Protein AF-A0A3L5TT06-F1 (afdb_monomer_lite)

pLDDT: mean 86.33, std 16.09, range [39.44, 98.56]

Secondary structure (DSSP, 8-state):
--HHHHHHHHHHHHHHHHHHHHHHHHHHHTTT--GGGGT--GGG----HHHHHHHHHGGG--SHHHHHHHHHHHHHHHHHHHHHHHHHTS-TT-----------

Structure (mmCIF, N/CA/C/O backbone):
data_AF-A0A3L5TT06-F1
#
_entry.id   AF-A0A3L5TT06-F1
#
loop_
_atom_site.group_PDB
_atom_site.id
_atom_site.type_symbol
_atom_site.label_atom_id
_atom_site.label_alt_id
_atom_site.label_comp_id
_atom_site.label_asym_id
_atom_site.label_entity_id
_atom_site.label_seq_id
_atom_site.pdbx_PDB_ins_code
_atom_site.Cartn_x
_atom_site.Cartn_y
_atom_site.Cartn_z
_atom_site.occupancy
_atom_site.B_iso_or_equiv
_atom_site.auth_seq_id
_atom_site.auth_comp_id
_atom_site.auth_asym_id
_atom_site.auth_atom_id
_atom_site.pdbx_PDB_model_num
ATOM 1 N N . MET A 1 1 ? -9.580 18.974 14.148 1.00 52.47 1 MET A N 1
ATOM 2 C CA . MET A 1 1 ? -9.996 17.912 13.200 1.00 52.47 1 MET A CA 1
ATOM 3 C C . MET A 1 1 ? -9.834 16.465 13.723 1.00 52.47 1 MET A C 1
ATOM 5 O O . MET A 1 1 ? -10.149 15.549 12.982 1.00 52.47 1 MET A O 1
ATOM 9 N N . GLY A 1 2 ? -9.402 16.200 14.972 1.00 60.22 2 GLY A N 1
ATOM 10 C CA . GLY A 1 2 ? -9.108 14.822 15.435 1.00 60.22 2 GLY A CA 1
ATOM 11 C C . GLY A 1 2 ? -10.212 14.073 16.205 1.00 60.22 2 GLY A C 1
ATOM 12 O O . GLY A 1 2 ? -10.152 12.850 16.306 1.00 60.22 2 GLY A O 1
ATOM 13 N N . ASN A 1 3 ? -11.223 14.766 16.740 1.00 70.06 3 ASN A N 1
ATOM 14 C CA . ASN A 1 3 ? -12.202 14.138 17.643 1.00 70.06 3 ASN A CA 1
ATOM 15 C C . ASN A 1 3 ? -13.207 13.234 16.915 1.00 70.06 3 ASN A C 1
ATOM 17 O O . ASN A 1 3 ? -13.542 12.166 17.416 1.00 70.06 3 ASN A O 1
ATOM 21 N N . VAL A 1 4 ? -13.634 13.608 15.703 1.00 78.50 4 VAL A N 1
ATOM 22 C CA . VAL A 1 4 ? -14.536 12.770 14.891 1.00 78.50 4 VAL A CA 1
ATOM 23 C C . VAL A 1 4 ? -13.854 11.456 14.515 1.00 78.50 4 VAL A C 1
ATOM 25 O O . VAL A 1 4 ? -14.462 10.399 14.648 1.00 78.50 4 VAL A O 1
ATOM 28 N N . HIS A 1 5 ? -12.572 11.505 14.131 1.00 80.50 5 HIS A N 1
ATOM 29 C CA . HIS A 1 5 ? -11.789 10.300 13.874 1.00 80.50 5 HIS A CA 1
ATOM 30 C C . HIS A 1 5 ? -11.751 9.399 15.108 1.00 80.50 5 HIS A C 1
ATOM 32 O O . HIS A 1 5 ? -12.090 8.231 15.015 1.00 80.50 5 HIS A O 1
ATOM 38 N N . GLN A 1 6 ? -11.414 9.924 16.287 1.00 81.00 6 GLN A N 1
ATOM 39 C CA . GLN A 1 6 ? -11.338 9.092 17.491 1.00 81.00 6 GLN A CA 1
ATOM 40 C C . GLN A 1 6 ? -12.661 8.402 17.837 1.00 81.00 6 GLN A C 1
ATOM 42 O O . GLN A 1 6 ? -12.637 7.258 18.283 1.00 81.00 6 GLN A O 1
ATOM 47 N N . THR A 1 7 ? -13.800 9.061 17.635 1.00 84.62 7 THR A N 1
ATOM 48 C CA . THR A 1 7 ? -15.110 8.476 17.949 1.00 84.62 7 THR A CA 1
ATOM 49 C C . THR A 1 7 ? -15.555 7.486 16.875 1.00 84.62 7 THR A C 1
ATOM 51 O O . THR A 1 7 ? -15.859 6.335 17.181 1.00 84.62 7 THR A O 1
ATOM 54 N N . ILE A 1 8 ? -15.553 7.903 15.608 1.00 86.25 8 ILE A N 1
ATOM 55 C CA . ILE A 1 8 ? -16.065 7.094 14.496 1.00 86.25 8 ILE A CA 1
ATOM 56 C C . ILE A 1 8 ? -15.112 5.945 14.168 1.00 86.25 8 ILE A C 1
ATOM 58 O O . ILE A 1 8 ? -15.553 4.810 14.006 1.00 86.25 8 ILE A O 1
ATOM 62 N N . PHE A 1 9 ? -13.802 6.199 14.133 1.00 83.69 9 PHE A N 1
ATOM 63 C CA . PHE A 1 9 ? -12.811 5.184 13.778 1.00 83.69 9 PHE A CA 1
ATOM 64 C C . PHE A 1 9 ? -12.748 4.059 14.812 1.00 83.69 9 PHE A C 1
ATOM 66 O O . PHE A 1 9 ? -12.573 2.913 14.429 1.00 83.69 9 PHE A O 1
ATOM 73 N N . LYS A 1 10 ? -12.985 4.332 16.105 1.00 85.81 10 LYS A N 1
ATOM 74 C CA . LYS A 1 10 ? -13.109 3.269 17.122 1.00 85.81 10 LYS A CA 1
ATOM 75 C C . LYS A 1 10 ? -14.280 2.330 16.833 1.00 85.81 10 LYS A C 1
ATOM 77 O O . LYS A 1 10 ? -14.132 1.115 16.940 1.00 85.81 10 LYS A O 1
ATOM 82 N N . VAL A 1 11 ? -15.437 2.885 16.467 1.00 91.19 11 VAL A N 1
ATOM 83 C CA . VAL A 1 11 ? -16.632 2.091 16.138 1.00 91.19 11 VAL A CA 1
ATOM 84 C C . VAL A 1 11 ? -16.408 1.291 14.856 1.00 91.19 11 VAL A C 1
ATOM 86 O O . VAL A 1 11 ? -16.707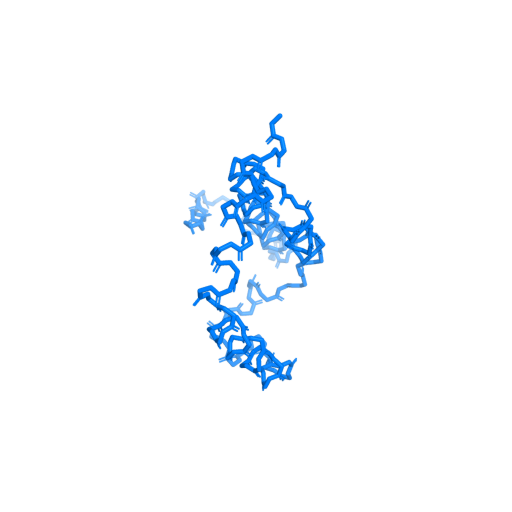 0.100 14.826 1.00 91.19 11 VAL A O 1
ATOM 89 N N . LEU A 1 12 ? -15.837 1.917 13.822 1.00 89.38 12 LEU A N 1
ATOM 90 C CA . LEU A 1 12 ? -15.500 1.245 12.566 1.00 89.38 12 LEU A CA 1
ATOM 91 C C . LEU A 1 12 ? -14.463 0.140 12.780 1.00 89.38 12 LEU A C 1
ATOM 93 O O . LEU A 1 12 ? -14.678 -0.977 12.330 1.00 89.38 12 LEU A O 1
ATOM 97 N N . HIS A 1 13 ? -13.394 0.410 13.528 1.00 87.94 13 HIS A N 1
ATOM 98 C CA . HIS A 1 13 ? -12.365 -0.581 13.822 1.00 87.94 13 HIS A CA 1
ATOM 99 C C . HIS A 1 13 ? -12.951 -1.786 14.561 1.00 87.94 13 HIS A C 1
ATOM 101 O O . HIS A 1 13 ? -12.701 -2.919 14.177 1.00 87.94 13 HIS A O 1
ATOM 107 N N . LYS A 1 14 ? -13.829 -1.568 15.551 1.00 92.62 14 LYS A N 1
ATOM 108 C CA . LYS A 1 14 ? -14.536 -2.675 16.212 1.00 92.62 14 LYS A CA 1
ATOM 109 C C . LYS A 1 14 ? -15.431 -3.454 15.242 1.00 92.62 14 LYS A C 1
ATOM 111 O O . LYS A 1 14 ? -15.503 -4.674 15.341 1.00 92.62 14 LYS A O 1
ATOM 116 N N . LYS A 1 15 ? -16.117 -2.763 14.327 1.00 96.12 15 LYS A N 1
ATOM 117 C CA . LYS A 1 15 ? -16.993 -3.386 13.324 1.00 96.12 15 LYS A CA 1
ATOM 118 C C . LYS A 1 15 ? -16.215 -4.263 12.337 1.00 96.12 15 LYS A C 1
ATOM 120 O O . LYS A 1 15 ? -16.727 -5.310 11.963 1.00 96.12 15 LYS A O 1
ATOM 125 N N . PHE A 1 16 ? -15.017 -3.844 11.933 1.00 95.31 16 PHE A N 1
ATOM 126 C CA . PHE A 1 16 ? -14.216 -4.510 10.899 1.00 95.31 16 PHE A CA 1
ATOM 127 C C . PHE A 1 16 ? -13.025 -5.312 11.442 1.00 95.31 16 PHE A C 1
ATOM 129 O O . PHE A 1 16 ? -12.290 -5.899 10.659 1.00 95.31 16 PHE A O 1
ATOM 136 N N . ALA A 1 17 ? -12.853 -5.410 12.764 1.00 94.94 17 ALA A N 1
ATOM 137 C CA . ALA A 1 17 ? -11.713 -6.089 13.385 1.00 94.94 17 ALA A CA 1
ATOM 138 C C . ALA A 1 17 ? -11.507 -7.529 12.880 1.00 94.94 17 ALA A C 1
ATOM 140 O O . ALA A 1 17 ? -10.380 -7.939 12.620 1.00 94.94 17 ALA A O 1
ATOM 141 N N . THR A 1 18 ? -12.592 -8.292 12.711 1.00 96.88 18 THR A N 1
ATOM 142 C CA . THR A 1 18 ? -12.527 -9.668 12.191 1.00 96.88 18 THR A CA 1
ATOM 143 C C . THR A 1 18 ? -12.065 -9.715 10.734 1.00 96.88 18 THR A C 1
ATOM 145 O O . THR A 1 18 ? -11.310 -10.612 10.356 1.00 96.88 18 THR A O 1
ATOM 148 N N . ASP A 1 19 ? -12.485 -8.750 9.916 1.00 97.38 19 ASP A N 1
ATOM 149 C CA . ASP A 1 19 ? -12.076 -8.663 8.514 1.00 97.38 19 ASP A CA 1
ATOM 150 C C . ASP A 1 19 ? -10.610 -8.222 8.398 1.00 97.38 19 ASP A C 1
ATOM 152 O O . ASP A 1 19 ? -9.855 -8.834 7.640 1.00 97.38 19 ASP A O 1
ATOM 156 N N . ASP A 1 20 ? -10.182 -7.249 9.210 1.00 95.88 20 ASP A N 1
ATOM 157 C CA . ASP A 1 20 ? -8.786 -6.800 9.308 1.00 95.88 20 ASP A CA 1
ATOM 158 C C . ASP A 1 20 ? -7.863 -7.954 9.733 1.00 95.88 20 ASP A C 1
ATOM 160 O O . ASP A 1 20 ? -6.805 -8.170 9.139 1.00 95.88 20 ASP A O 1
ATOM 164 N N . GLU A 1 21 ? -8.271 -8.750 10.727 1.00 97.00 21 GLU A N 1
ATOM 165 C CA . GLU A 1 21 ? -7.515 -9.923 11.172 1.00 97.00 21 GLU A CA 1
ATOM 166 C C . GLU A 1 21 ? -7.426 -10.988 10.071 1.00 97.00 21 GLU A C 1
ATOM 168 O O . GLU A 1 21 ? -6.352 -11.545 9.813 1.00 97.00 21 GLU A O 1
ATOM 173 N N . LYS A 1 22 ? -8.542 -11.263 9.386 1.00 97.88 22 LYS A N 1
ATOM 174 C CA . LYS A 1 22 ? -8.583 -12.216 8.273 1.00 97.88 22 LYS A CA 1
ATOM 175 C C . LYS A 1 22 ? -7.672 -11.768 7.131 1.00 97.88 22 LYS A C 1
ATOM 177 O O . LYS A 1 22 ? -6.945 -12.602 6.583 1.00 97.88 22 LYS A O 1
ATOM 182 N N . LEU A 1 23 ? -7.684 -10.478 6.799 1.00 96.62 23 LEU A N 1
ATOM 183 C CA . LEU A 1 23 ? -6.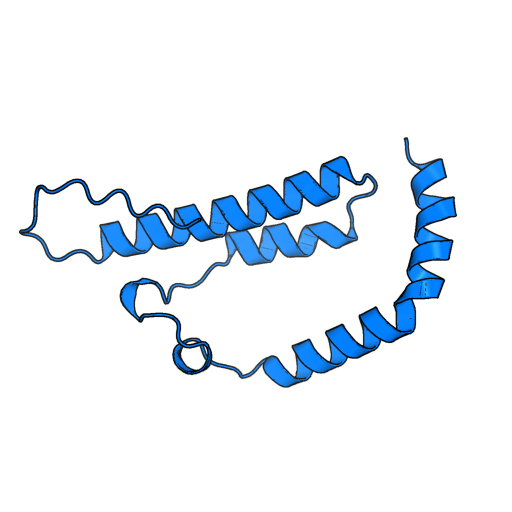812 -9.886 5.791 1.00 96.62 23 LEU A CA 1
ATOM 184 C C . LEU A 1 23 ? -5.344 -9.997 6.212 1.00 96.62 23 LEU A C 1
ATOM 186 O O . LEU A 1 23 ? -4.537 -10.525 5.452 1.00 96.62 23 LEU A O 1
ATOM 190 N N . LEU A 1 24 ? -5.004 -9.615 7.446 1.00 95.88 24 LEU A N 1
ATOM 191 C CA . LEU A 1 24 ? -3.643 -9.723 7.974 1.00 95.88 24 LEU A CA 1
ATOM 192 C C . LEU A 1 24 ? -3.133 -11.169 7.942 1.00 95.88 24 LEU A C 1
ATOM 194 O O . LEU A 1 24 ? -1.996 -11.422 7.539 1.00 95.88 24 LEU A O 1
ATOM 198 N N . LYS A 1 25 ? -3.969 -12.1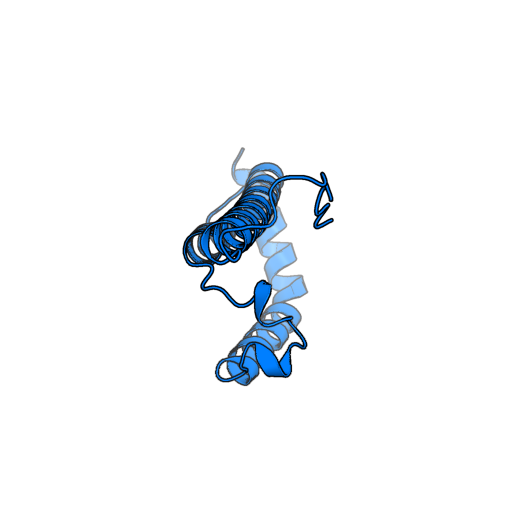36 8.335 1.00 97.62 25 LYS A N 1
ATOM 199 C CA . LYS A 1 25 ? -3.635 -13.564 8.268 1.00 97.62 25 LYS A CA 1
ATOM 200 C C . LYS A 1 25 ? -3.348 -13.996 6.833 1.00 97.62 25 LYS A C 1
ATOM 202 O O . LYS A 1 25 ? -2.402 -14.747 6.612 1.00 97.62 25 LYS A O 1
ATOM 207 N N . LYS A 1 26 ? -4.136 -13.524 5.866 1.00 96.69 26 LYS A N 1
ATOM 208 C CA . LYS A 1 26 ? -3.912 -13.805 4.444 1.00 96.69 26 LYS A CA 1
ATOM 209 C C . LYS A 1 26 ? -2.624 -13.165 3.933 1.00 96.69 26 LYS A C 1
ATOM 211 O O . LYS A 1 26 ? -1.842 -13.871 3.313 1.00 96.69 26 LYS A O 1
ATOM 216 N N . CYS A 1 27 ? -2.339 -11.910 4.270 1.00 94.62 27 CYS A N 1
ATOM 217 C CA . CYS A 1 27 ? -1.081 -11.258 3.897 1.00 94.62 27 CYS A CA 1
ATOM 218 C C . CYS A 1 27 ? 0.140 -12.017 4.436 1.00 94.62 27 CYS A C 1
ATOM 220 O O . CYS A 1 27 ? 1.084 -12.259 3.694 1.00 94.62 27 CYS A O 1
ATOM 222 N N . LYS A 1 28 ? 0.096 -12.483 5.693 1.00 95.44 28 LYS A N 1
ATOM 223 C CA . LYS A 1 28 ? 1.167 -13.315 6.274 1.00 95.44 28 LYS A CA 1
ATOM 224 C C . LYS A 1 28 ? 1.355 -14.644 5.537 1.00 95.44 28 LYS A C 1
ATOM 226 O O . LYS A 1 28 ? 2.479 -15.093 5.371 1.00 95.44 28 LYS A O 1
ATOM 231 N N . GLN A 1 29 ? 0.267 -15.264 5.075 1.00 95.44 29 GLN A N 1
ATOM 232 C CA . GLN A 1 29 ? 0.327 -16.489 4.263 1.00 95.44 29 GLN A CA 1
ATOM 233 C C . GLN A 1 29 ? 0.939 -16.256 2.872 1.00 95.44 29 GLN A C 1
ATOM 235 O O . GLN A 1 29 ? 1.363 -17.218 2.241 1.00 95.44 29 GLN A O 1
ATOM 240 N N . LEU A 1 30 ? 0.963 -15.009 2.395 1.00 93.94 30 LEU A N 1
ATOM 241 C CA . LEU A 1 30 ? 1.457 -14.628 1.072 1.00 93.94 30 LEU A CA 1
ATOM 242 C C . LEU A 1 30 ? 2.859 -13.997 1.111 1.00 93.94 30 LEU A C 1
ATOM 244 O O . LEU A 1 30 ? 3.328 -13.527 0.082 1.00 93.94 30 LEU A O 1
ATOM 248 N N . GLN A 1 31 ? 3.538 -13.983 2.264 1.00 90.69 31 GLN A N 1
ATOM 249 C CA . GLN A 1 31 ? 4.847 -13.329 2.420 1.00 90.69 31 GLN A CA 1
ATOM 250 C C . GLN A 1 31 ? 5.929 -13.882 1.471 1.00 90.69 31 GLN A C 1
ATOM 252 O O . GLN A 1 31 ? 6.837 -13.154 1.089 1.00 90.69 31 GLN A O 1
ATOM 257 N N . ASP A 1 32 ? 5.814 -15.160 1.094 1.00 91.00 32 ASP A N 1
ATOM 258 C CA . ASP A 1 32 ? 6.791 -15.880 0.270 1.00 91.00 32 ASP A CA 1
ATOM 259 C C . ASP A 1 32 ? 6.382 -15.935 -1.215 1.00 91.00 32 ASP A C 1
ATOM 261 O O . ASP A 1 32 ? 7.027 -16.610 -2.020 1.00 91.00 32 ASP A O 1
ATOM 265 N N . VAL A 1 33 ? 5.290 -15.254 -1.588 1.00 92.69 33 VAL A N 1
ATOM 266 C CA . VAL A 1 33 ? 4.826 -15.188 -2.977 1.00 92.69 33 VAL A CA 1
ATOM 267 C C . VAL A 1 33 ? 5.791 -14.344 -3.793 1.00 92.69 33 VAL A C 1
ATOM 269 O O . VAL A 1 33 ? 6.075 -13.193 -3.461 1.00 92.69 33 VAL A O 1
ATOM 272 N N . LYS A 1 34 ? 6.273 -14.919 -4.891 1.00 88.69 34 LYS A N 1
ATOM 273 C CA . LYS A 1 34 ? 7.166 -14.237 -5.823 1.00 88.69 34 LYS A CA 1
ATOM 274 C C . LYS A 1 34 ? 6.393 -13.486 -6.902 1.00 88.69 34 LYS A C 1
ATOM 276 O O . LYS A 1 34 ? 5.245 -13.808 -7.207 1.00 88.69 34 LYS A O 1
ATOM 281 N N . VAL A 1 35 ? 7.058 -12.513 -7.517 1.00 87.94 35 VAL A N 1
ATOM 282 C CA . VAL A 1 35 ? 6.480 -11.633 -8.543 1.00 87.94 35 VAL A CA 1
ATOM 283 C C . VAL A 1 35 ? 5.965 -12.427 -9.751 1.00 87.94 35 VAL A C 1
ATOM 285 O O . VAL A 1 35 ? 4.897 -12.124 -10.281 1.00 87.94 35 VAL A O 1
ATOM 288 N N . GLU A 1 36 ? 6.640 -13.516 -10.122 1.00 87.56 36 GLU A N 1
ATOM 289 C CA . GLU A 1 36 ? 6.247 -14.353 -11.263 1.00 87.56 36 GLU A CA 1
ATOM 290 C C . GLU A 1 36 ? 4.927 -15.094 -11.001 1.00 87.56 36 GLU A C 1
ATOM 292 O O . GLU A 1 36 ? 4.145 -15.339 -11.917 1.00 87.56 36 GLU A O 1
ATOM 297 N N . GLN A 1 37 ? 4.641 -15.417 -9.735 1.00 91.00 37 GLN A N 1
ATOM 298 C CA . GLN A 1 37 ? 3.392 -16.071 -9.329 1.00 91.00 37 GLN A CA 1
ATOM 299 C C . GLN A 1 37 ? 2.198 -15.107 -9.345 1.00 91.00 37 GLN A C 1
ATOM 301 O O . GLN A 1 37 ? 1.053 -15.557 -9.335 1.00 91.00 37 GLN A O 1
ATOM 306 N N . LEU A 1 38 ? 2.456 -13.795 -9.379 1.00 90.12 38 LEU A N 1
ATOM 307 C CA . LEU A 1 38 ? 1.440 -12.750 -9.513 1.00 90.12 38 LEU A CA 1
ATOM 308 C C . LEU A 1 38 ? 1.090 -12.456 -10.981 1.00 90.12 38 LEU A C 1
ATOM 310 O O . LEU A 1 38 ? 0.172 -11.681 -11.237 1.00 90.12 38 LEU A O 1
ATOM 314 N N . GLY A 1 39 ? 1.803 -13.063 -11.939 1.00 90.94 39 GLY A N 1
ATOM 315 C CA . GLY A 1 39 ? 1.610 -12.809 -13.368 1.00 90.94 39 GLY A CA 1
ATOM 316 C C . GLY A 1 39 ? 2.113 -11.437 -13.820 1.00 90.94 39 GLY A C 1
ATOM 317 O O . GLY A 1 39 ? 1.686 -10.950 -14.864 1.00 90.94 39 GLY A O 1
ATOM 318 N N . VAL A 1 40 ? 2.995 -10.804 -13.039 1.00 89.75 40 VAL A N 1
ATOM 319 C CA . VAL A 1 40 ? 3.622 -9.533 -13.412 1.00 89.75 40 VAL A CA 1
ATOM 320 C C . VAL A 1 40 ? 4.680 -9.804 -14.490 1.00 89.75 40 VAL A C 1
ATOM 322 O O . VAL A 1 40 ? 5.557 -10.645 -14.273 1.00 89.75 40 VAL A O 1
ATOM 325 N N . PRO A 1 41 ? 4.619 -9.113 -15.641 1.00 89.56 41 PRO A N 1
ATOM 326 C CA . PRO A 1 41 ? 5.640 -9.220 -16.673 1.00 89.56 41 PRO A CA 1
ATOM 327 C C . PRO A 1 41 ? 7.045 -8.877 -16.140 1.00 89.56 41 PRO A C 1
ATOM 329 O O . PRO A 1 41 ? 7.174 -7.932 -15.353 1.00 89.56 41 PRO A O 1
ATOM 332 N N . PRO A 1 42 ? 8.107 -9.597 -16.550 1.00 87.88 42 PRO A N 1
ATOM 333 C CA . PRO A 1 42 ? 9.472 -9.348 -16.079 1.00 87.88 42 PRO A CA 1
ATOM 334 C C . PRO A 1 42 ? 9.946 -7.902 -16.279 1.00 87.88 42 PRO A C 1
ATOM 336 O O . PRO A 1 42 ? 10.668 -7.372 -15.440 1.00 87.88 42 PRO A O 1
ATOM 339 N N . GLU A 1 43 ? 9.495 -7.238 -17.344 1.00 88.69 43 GLU A N 1
ATOM 340 C CA . GLU A 1 43 ? 9.781 -5.832 -17.649 1.00 88.69 43 GLU A CA 1
ATOM 341 C C . GLU A 1 43 ? 9.217 -4.836 -16.622 1.00 88.69 43 GLU A C 1
ATOM 343 O O . GLU A 1 43 ? 9.659 -3.691 -16.578 1.00 88.69 43 GLU A O 1
ATOM 348 N N . PHE A 1 44 ? 8.274 -5.262 -15.778 1.00 90.38 44 PHE A N 1
ATOM 349 C CA . PHE A 1 44 ? 7.711 -4.464 -14.683 1.00 90.38 44 PHE A CA 1
ATOM 350 C C . PHE A 1 44 ? 8.107 -5.005 -13.302 1.00 90.38 44 PHE A C 1
ATOM 352 O O . PHE A 1 44 ? 7.692 -4.467 -12.274 1.00 90.38 44 PHE A O 1
ATOM 359 N N . SER A 1 45 ? 8.900 -6.078 -13.259 1.00 91.81 45 SER A N 1
ATOM 360 C CA . SER A 1 45 ? 9.319 -6.736 -12.025 1.00 91.81 45 SER A CA 1
ATOM 361 C C . SER A 1 45 ? 10.507 -6.008 -11.394 1.00 91.81 45 SER A C 1
ATOM 363 O O . SER A 1 45 ? 11.653 -6.451 -11.486 1.00 91.81 45 SER A O 1
ATOM 365 N N . CYS A 1 46 ? 10.229 -4.900 -10.707 1.00 92.19 46 CYS A N 1
ATOM 366 C CA . CYS A 1 46 ? 11.221 -4.119 -9.973 1.00 92.19 46 CYS A CA 1
ATOM 367 C C . CYS A 1 46 ? 10.856 -3.957 -8.483 1.00 92.19 46 CYS A C 1
ATOM 369 O O . CYS A 1 46 ? 9.673 -3.958 -8.131 1.00 92.19 46 CYS A O 1
ATOM 371 N N . PRO A 1 47 ? 11.838 -3.777 -7.580 1.00 93.38 47 PRO A N 1
ATOM 372 C CA . PRO A 1 47 ? 11.565 -3.416 -6.189 1.00 93.38 47 PRO A CA 1
ATOM 373 C C . PRO A 1 47 ? 10.836 -2.067 -6.078 1.00 93.38 47 PRO A C 1
ATOM 375 O O . PRO A 1 47 ? 11.189 -1.113 -6.764 1.00 93.38 47 PRO A O 1
ATOM 378 N N . LEU A 1 48 ? 9.871 -1.959 -5.156 1.00 95.94 48 LEU A N 1
ATOM 379 C CA . LEU A 1 48 ? 9.043 -0.755 -4.954 1.00 95.94 48 LEU A CA 1
ATOM 380 C C . LEU A 1 48 ? 9.196 -0.160 -3.533 1.00 95.94 48 LEU A C 1
ATOM 382 O O . LEU A 1 48 ? 8.202 0.009 -2.822 1.00 95.94 48 LEU A O 1
ATOM 386 N N . PRO A 1 49 ? 10.420 0.147 -3.059 1.00 96.38 49 PRO A N 1
ATOM 387 C CA . PRO A 1 49 ? 10.659 0.506 -1.658 1.00 96.38 49 PRO A CA 1
ATOM 388 C C . PRO A 1 49 ? 9.921 1.779 -1.215 1.00 96.38 49 PRO A C 1
ATOM 390 O O . PRO A 1 49 ? 9.384 1.814 -0.111 1.00 96.38 49 PRO A O 1
ATOM 393 N N . LEU A 1 50 ? 9.836 2.804 -2.072 1.00 96.81 50 LEU A N 1
ATOM 394 C CA . LEU A 1 50 ? 9.137 4.055 -1.744 1.00 96.81 50 LEU A CA 1
ATOM 395 C C . LEU A 1 50 ? 7.628 3.850 -1.585 1.00 96.81 50 LEU A C 1
ATOM 397 O O . LEU A 1 50 ? 7.028 4.389 -0.660 1.00 96.81 50 LEU A O 1
ATOM 401 N N . ALA A 1 51 ? 7.027 3.018 -2.438 1.00 97.88 51 ALA A N 1
ATOM 402 C CA . ALA A 1 51 ? 5.618 2.659 -2.324 1.00 97.88 51 ALA A CA 1
ATOM 403 C C . ALA A 1 51 ? 5.333 1.897 -1.018 1.00 97.88 51 ALA A C 1
ATOM 405 O O . ALA A 1 51 ? 4.335 2.162 -0.351 1.00 97.88 51 ALA A O 1
ATOM 406 N N . VAL A 1 52 ? 6.233 0.991 -0.614 1.00 96.94 52 VAL A N 1
ATOM 407 C CA . VAL A 1 52 ? 6.119 0.253 0.655 1.00 96.94 52 VAL A CA 1
ATOM 408 C C . VAL A 1 52 ? 6.204 1.195 1.859 1.00 96.94 52 VAL A C 1
ATOM 410 O O . VAL A 1 52 ? 5.384 1.089 2.772 1.00 96.94 52 VAL A O 1
ATOM 413 N N . VAL A 1 53 ? 7.165 2.124 1.862 1.00 97.38 53 VAL A N 1
ATOM 414 C CA . VAL A 1 53 ? 7.321 3.117 2.939 1.00 97.38 53 VAL A CA 1
ATOM 415 C C . VAL A 1 53 ? 6.098 4.026 3.026 1.00 97.38 53 VAL A C 1
ATOM 417 O O . VAL A 1 53 ? 5.577 4.238 4.119 1.00 97.38 53 VAL A O 1
ATOM 420 N N . GLU A 1 54 ? 5.606 4.521 1.890 1.00 97.94 54 GLU A N 1
ATOM 421 C CA . GLU A 1 54 ? 4.431 5.391 1.856 1.00 97.94 54 GLU A CA 1
ATOM 422 C C . GLU A 1 54 ? 3.188 4.666 2.388 1.00 97.94 54 GLU A C 1
ATOM 424 O O . GLU A 1 54 ? 2.532 5.158 3.304 1.00 97.94 54 GLU A O 1
ATOM 429 N N . MET A 1 55 ? 2.919 3.444 1.919 1.00 97.50 55 MET A N 1
ATOM 430 C CA . MET A 1 55 ? 1.791 2.630 2.384 1.00 97.50 55 MET A CA 1
ATOM 431 C C . MET A 1 55 ? 1.854 2.335 3.893 1.00 97.50 55 MET A C 1
ATOM 433 O O . MET A 1 55 ? 0.818 2.300 4.562 1.00 97.50 55 MET A O 1
ATOM 437 N N . ALA A 1 56 ? 3.052 2.159 4.463 1.00 96.88 56 ALA A N 1
ATOM 438 C CA . ALA A 1 56 ? 3.217 1.935 5.901 1.00 96.88 56 ALA A CA 1
ATOM 439 C C . ALA A 1 56 ? 2.738 3.130 6.752 1.00 96.88 56 ALA A C 1
ATOM 441 O O . ALA A 1 56 ? 2.311 2.939 7.895 1.00 96.88 56 ALA A O 1
ATOM 442 N N . ASN A 1 57 ? 2.726 4.347 6.196 1.00 96.38 57 ASN A N 1
ATOM 443 C CA . ASN A 1 57 ? 2.248 5.545 6.890 1.00 96.38 57 ASN A CA 1
ATOM 444 C C . ASN A 1 57 ? 0.716 5.582 7.042 1.00 96.38 57 ASN A C 1
ATOM 446 O O . ASN A 1 57 ? 0.205 6.264 7.937 1.00 96.38 57 ASN A O 1
ATOM 450 N N . LEU A 1 58 ? -0.034 4.824 6.230 1.00 95.88 58 LEU A N 1
ATOM 451 C CA . LEU A 1 58 ? -1.499 4.889 6.138 1.00 95.88 58 LEU A CA 1
ATOM 452 C C . LEU A 1 58 ? -2.214 4.729 7.493 1.00 95.88 58 LEU A C 1
ATOM 454 O O . LEU A 1 58 ? -3.222 5.397 7.768 1.00 95.88 58 LEU A O 1
ATOM 458 N N . GLY A 1 59 ? -1.693 3.851 8.356 1.00 91.00 59 GLY A N 1
ATOM 459 C CA . GLY A 1 59 ? -2.244 3.574 9.685 1.00 91.00 59 GLY A CA 1
ATOM 460 C C . GLY A 1 59 ? -2.152 4.759 10.654 1.00 91.00 59 GLY A C 1
ATOM 461 O O . GLY A 1 59 ? -3.030 4.918 11.502 1.00 91.00 59 GLY A O 1
ATOM 462 N N . GLY A 1 60 ? -1.143 5.622 10.502 1.00 91.62 60 GLY A N 1
ATOM 463 C CA . GLY A 1 60 ? -0.915 6.786 11.368 1.00 91.62 60 GLY A CA 1
ATOM 464 C C . GLY A 1 60 ? -1.774 8.012 11.033 1.00 91.62 60 GLY A C 1
ATOM 465 O O . GLY A 1 60 ? -1.934 8.903 11.871 1.00 91.62 60 GLY A O 1
ATOM 466 N N . LEU A 1 61 ? -2.349 8.057 9.828 1.00 92.94 61 LEU A N 1
ATOM 467 C CA . LEU A 1 61 ? -3.135 9.188 9.325 1.00 92.94 61 LEU A CA 1
ATOM 468 C C . LEU A 1 61 ? -4.540 9.221 9.937 1.00 92.94 61 LEU A C 1
ATOM 470 O O . LEU A 1 61 ? -5.146 8.174 10.184 1.00 92.94 61 LEU A O 1
ATOM 474 N N . LYS A 1 62 ? -5.073 10.426 10.173 1.00 90.25 62 LYS A N 1
ATOM 475 C CA . LYS A 1 62 ? -6.278 10.635 11.001 1.00 90.25 62 LYS A CA 1
ATOM 476 C C . LYS A 1 62 ? -7.472 11.159 10.219 1.00 90.25 62 LYS A C 1
ATOM 478 O O . LYS A 1 62 ? -8.593 11.106 10.715 1.00 90.25 62 LYS A O 1
ATOM 483 N N . THR A 1 63 ? -7.276 11.680 9.018 1.00 89.81 63 THR A N 1
ATOM 484 C CA . THR A 1 63 ? -8.378 12.145 8.176 1.00 89.81 63 THR A CA 1
ATOM 485 C C . THR A 1 63 ? -8.544 11.246 6.952 1.00 89.81 63 THR A C 1
ATOM 487 O O . THR A 1 63 ? -7.560 10.699 6.448 1.00 89.81 63 THR A O 1
ATOM 490 N N . PRO A 1 64 ? -9.776 11.085 6.434 1.00 90.69 64 PRO A N 1
ATOM 491 C CA . PRO A 1 64 ? -9.997 10.365 5.182 1.00 90.69 64 PRO A CA 1
ATOM 492 C C . PRO A 1 64 ? -9.202 10.962 4.019 1.00 90.69 64 PRO A C 1
ATOM 494 O O . PRO A 1 64 ? -8.671 10.221 3.203 1.00 90.69 64 PRO A O 1
ATOM 497 N N . HIS A 1 65 ? -9.077 12.293 3.979 1.00 94.56 65 HIS A N 1
ATOM 498 C CA . HIS A 1 65 ? -8.300 12.981 2.954 1.00 94.56 65 HIS A CA 1
ATOM 499 C C . HIS A 1 65 ? -6.816 12.605 3.014 1.00 94.56 65 HIS A C 1
ATOM 501 O O . HIS A 1 65 ? -6.273 12.190 2.001 1.00 94.56 65 HIS A O 1
ATOM 507 N N . GLU A 1 66 ? -6.179 12.663 4.190 1.00 95.25 66 GLU A N 1
ATOM 508 C CA . GLU A 1 66 ? -4.783 12.225 4.348 1.00 95.25 66 GLU A CA 1
ATOM 509 C C . GLU A 1 66 ? -4.601 10.766 3.910 1.00 95.25 66 GLU A C 1
ATOM 511 O O . GLU A 1 66 ? -3.674 10.463 3.164 1.00 95.25 66 GLU A O 1
ATOM 516 N N . LYS A 1 67 ? -5.505 9.866 4.325 1.00 95.31 67 LYS A N 1
ATOM 517 C CA . LYS A 1 67 ? -5.451 8.448 3.934 1.00 95.31 67 LYS A CA 1
ATOM 518 C C . LYS A 1 67 ? -5.547 8.268 2.417 1.00 95.31 67 LYS A C 1
ATOM 520 O O . LYS A 1 67 ? -4.774 7.504 1.853 1.00 95.31 67 LYS A O 1
ATOM 525 N N . LEU A 1 68 ? -6.456 8.985 1.755 1.00 97.75 68 LEU A N 1
ATOM 526 C CA . LEU A 1 68 ? -6.590 8.947 0.296 1.00 97.75 68 LEU A CA 1
ATOM 527 C C . LEU A 1 68 ? -5.363 9.530 -0.412 1.00 97.75 68 LEU A C 1
ATOM 529 O O . LEU A 1 68 ? -4.903 8.952 -1.392 1.00 97.75 68 LEU A O 1
ATOM 533 N N . SER A 1 69 ? -4.806 10.628 0.096 1.00 98.19 69 SER A N 1
ATOM 534 C CA . SER A 1 69 ? -3.585 11.228 -0.448 1.00 98.19 69 SER A CA 1
ATOM 535 C C . SER A 1 69 ? -2.383 10.286 -0.331 1.00 98.19 69 SER A C 1
ATOM 537 O O . SER A 1 69 ? -1.622 10.170 -1.283 1.00 98.19 69 SER A O 1
ATOM 539 N N . CYS A 1 70 ? -2.254 9.557 0.780 1.00 98.31 70 CYS A N 1
ATOM 540 C CA . CYS A 1 70 ? -1.221 8.534 0.976 1.00 98.31 70 CYS A CA 1
ATOM 541 C C . CYS A 1 70 ? -1.376 7.348 0.010 1.00 98.31 70 CYS A C 1
ATOM 543 O O . CYS A 1 70 ? -0.404 6.899 -0.599 1.00 98.31 70 CYS A O 1
ATOM 545 N N . LEU A 1 71 ? -2.609 6.875 -0.209 1.00 98.38 71 LEU A N 1
ATOM 546 C CA . LEU A 1 71 ? -2.882 5.838 -1.210 1.00 98.38 71 LEU A CA 1
ATOM 547 C C . LEU A 1 71 ? -2.537 6.316 -2.624 1.00 98.38 71 LEU A C 1
ATOM 549 O O . LEU A 1 71 ? -1.889 5.586 -3.370 1.00 98.38 71 LEU A O 1
ATOM 553 N N . LYS A 1 72 ? -2.911 7.554 -2.975 1.00 98.31 72 LYS A N 1
ATOM 554 C CA . LYS A 1 72 ? -2.541 8.160 -4.258 1.00 98.31 72 LYS A CA 1
ATOM 555 C C . LYS A 1 72 ? -1.020 8.234 -4.411 1.00 98.31 72 LYS A C 1
ATOM 557 O O . LYS A 1 72 ? -0.501 7.762 -5.413 1.00 98.31 72 LYS A O 1
ATOM 562 N N . ALA A 1 73 ? -0.317 8.773 -3.417 1.00 98.31 73 ALA A N 1
ATOM 563 C CA . ALA A 1 73 ? 1.138 8.885 -3.440 1.00 98.31 73 ALA A CA 1
ATOM 564 C C . ALA A 1 73 ? 1.813 7.510 -3.553 1.00 98.31 73 ALA A C 1
ATOM 566 O O . ALA A 1 73 ? 2.785 7.358 -4.285 1.00 98.31 73 ALA A O 1
ATOM 567 N N . THR A 1 74 ? 1.266 6.485 -2.891 1.00 98.56 74 THR A N 1
ATOM 568 C CA . THR A 1 74 ? 1.740 5.105 -3.048 1.00 98.56 74 THR A CA 1
ATOM 569 C C . THR A 1 74 ? 1.655 4.657 -4.508 1.00 98.56 74 THR A C 1
ATOM 571 O O . THR A 1 74 ? 2.640 4.154 -5.040 1.00 98.56 74 THR A O 1
ATOM 574 N N . VAL A 1 75 ? 0.509 4.860 -5.166 1.00 98.25 75 VAL A N 1
ATOM 575 C CA . VAL A 1 75 ? 0.325 4.514 -6.587 1.00 98.25 75 VAL A CA 1
ATOM 576 C C . VAL A 1 75 ? 1.254 5.337 -7.482 1.00 98.25 75 VAL A C 1
ATOM 578 O O . VAL A 1 75 ? 1.899 4.766 -8.356 1.00 98.25 75 VAL A O 1
ATOM 581 N N . ASP A 1 76 ? 1.402 6.639 -7.224 1.00 98.06 76 ASP A N 1
ATOM 582 C CA . ASP A 1 76 ? 2.331 7.501 -7.965 1.00 98.06 76 ASP A CA 1
ATOM 583 C C . ASP A 1 76 ? 3.778 6.963 -7.874 1.00 98.06 76 ASP A C 1
ATOM 585 O O . ASP A 1 76 ? 4.481 6.897 -8.885 1.00 98.06 76 ASP A O 1
ATOM 589 N N . HIS A 1 77 ? 4.215 6.512 -6.688 1.00 98.12 77 HIS A N 1
ATOM 590 C CA . HIS A 1 77 ? 5.528 5.885 -6.503 1.00 98.12 77 HIS A CA 1
ATOM 591 C C . HIS A 1 77 ? 5.665 4.565 -7.267 1.00 98.12 77 HIS A C 1
ATOM 593 O O . HIS A 1 77 ? 6.731 4.309 -7.829 1.00 98.12 77 HIS A O 1
ATOM 599 N N . ILE A 1 78 ? 4.619 3.730 -7.303 1.00 96.88 78 ILE A N 1
ATOM 600 C CA . ILE A 1 78 ? 4.618 2.483 -8.084 1.00 96.88 78 ILE A CA 1
ATOM 601 C C . ILE A 1 78 ? 4.813 2.810 -9.565 1.00 96.88 78 ILE A C 1
ATOM 603 O O . ILE A 1 78 ? 5.756 2.320 -10.185 1.00 96.88 78 ILE A O 1
ATOM 607 N N . THR A 1 79 ? 3.968 3.688 -10.107 1.00 96.44 79 THR A N 1
ATOM 608 C CA . THR A 1 79 ? 3.985 4.072 -11.520 1.00 96.44 79 THR A CA 1
ATOM 609 C C . THR A 1 79 ? 5.319 4.691 -11.921 1.00 96.44 79 THR A C 1
ATOM 611 O O . THR A 1 79 ? 5.919 4.254 -12.900 1.00 96.44 79 THR A O 1
ATOM 614 N N . GLY A 1 80 ? 5.827 5.655 -11.147 1.00 95.81 80 GLY A N 1
ATOM 615 C CA . GLY A 1 80 ? 7.108 6.301 -11.438 1.00 95.81 80 GLY A CA 1
ATOM 616 C C . GLY A 1 80 ? 8.291 5.331 -11.381 1.00 95.81 80 GLY A C 1
ATOM 617 O O . GLY A 1 80 ? 9.168 5.379 -12.240 1.00 95.81 80 GLY A O 1
ATOM 618 N N . THR A 1 81 ? 8.298 4.405 -10.415 1.00 96.19 81 THR A N 1
ATOM 619 C CA . THR A 1 81 ? 9.373 3.404 -10.297 1.00 96.19 81 THR A CA 1
ATOM 620 C C . THR A 1 81 ? 9.371 2.442 -11.483 1.00 96.19 81 THR A C 1
ATOM 622 O O . THR A 1 81 ? 10.423 2.206 -12.072 1.00 96.19 81 THR A O 1
ATOM 625 N N . ILE A 1 82 ? 8.197 1.940 -11.878 1.00 94.94 82 ILE A N 1
ATOM 626 C CA . ILE A 1 82 ? 8.057 1.046 -13.036 1.00 94.94 82 ILE A CA 1
ATOM 627 C C . ILE A 1 82 ? 8.467 1.768 -14.326 1.00 94.94 82 ILE A C 1
ATOM 629 O O . ILE A 1 82 ? 9.225 1.218 -15.119 1.00 94.94 82 ILE A O 1
ATOM 633 N N . GLN A 1 83 ? 8.023 3.012 -14.529 1.00 93.88 83 GLN A N 1
ATOM 634 C CA . GLN A 1 83 ? 8.394 3.806 -15.705 1.00 93.88 83 GLN A CA 1
ATOM 635 C C . GLN A 1 83 ? 9.909 4.007 -15.807 1.00 93.88 83 GLN A C 1
ATOM 637 O O . GLN A 1 83 ? 10.485 3.766 -16.867 1.00 93.88 83 GLN A O 1
ATOM 642 N N . ASN A 1 84 ? 10.560 4.392 -14.707 1.00 93.06 84 ASN A N 1
ATOM 643 C CA . ASN A 1 84 ? 12.012 4.561 -14.677 1.00 93.06 84 ASN A CA 1
ATOM 644 C C . ASN A 1 84 ? 12.737 3.241 -14.956 1.00 93.06 84 ASN A C 1
ATOM 646 O O . ASN A 1 84 ? 13.655 3.212 -15.770 1.00 93.06 84 ASN A O 1
ATOM 650 N N . PHE A 1 85 ? 12.281 2.138 -14.355 1.00 93.38 85 PHE A N 1
ATOM 651 C CA . PHE A 1 85 ? 12.863 0.818 -14.579 1.00 93.38 85 PHE A CA 1
ATOM 652 C C . PHE A 1 85 ? 12.789 0.388 -16.052 1.00 93.38 85 PHE A C 1
ATOM 654 O O . PHE A 1 85 ? 13.773 -0.116 -16.592 1.00 93.38 85 PHE A O 1
ATOM 661 N N . ILE A 1 86 ? 11.661 0.634 -16.727 1.00 91.88 86 ILE A N 1
ATOM 662 C CA . ILE A 1 86 ? 11.508 0.352 -18.163 1.00 91.88 86 ILE A CA 1
ATOM 663 C C . ILE A 1 86 ? 12.496 1.182 -18.990 1.00 91.88 86 ILE A C 1
ATOM 665 O O . ILE A 1 86 ? 13.133 0.645 -19.893 1.00 91.88 86 ILE A O 1
ATOM 669 N N . ILE A 1 87 ? 12.623 2.480 -18.690 1.00 90.56 87 ILE A N 1
ATOM 670 C CA . ILE A 1 87 ? 13.514 3.399 -19.415 1.00 90.56 87 ILE A CA 1
ATOM 671 C C . ILE A 1 87 ? 14.979 2.975 -19.255 1.00 90.56 87 ILE A C 1
ATOM 673 O O . ILE A 1 87 ? 15.718 2.934 -20.235 1.00 90.56 87 ILE A O 1
ATOM 677 N N . GLU A 1 88 ? 15.397 2.631 -18.037 1.00 89.44 88 GLU A N 1
ATOM 678 C CA . GLU A 1 88 ? 16.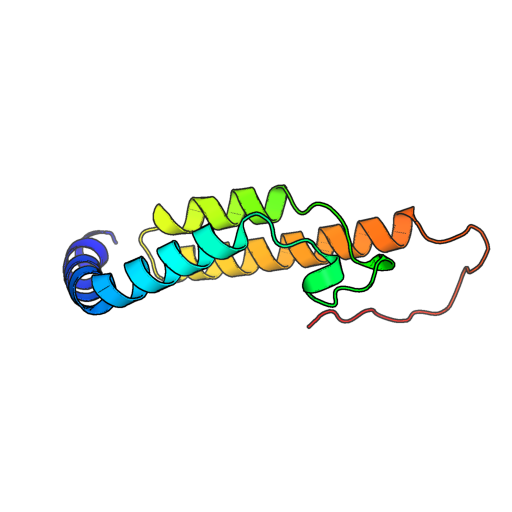775 2.232 -17.728 1.00 89.44 88 GLU A CA 1
ATOM 679 C C . GLU A 1 88 ? 17.169 0.887 -18.354 1.00 89.44 88 GLU A C 1
ATOM 681 O O . GLU A 1 88 ? 18.330 0.692 -18.710 1.00 89.44 88 GLU A O 1
ATOM 686 N N . ASN A 1 89 ? 16.213 -0.033 -18.514 1.00 86.81 89 ASN A N 1
ATOM 687 C CA . ASN A 1 89 ? 16.456 -1.375 -19.054 1.00 86.81 89 ASN A CA 1
ATOM 688 C C . ASN A 1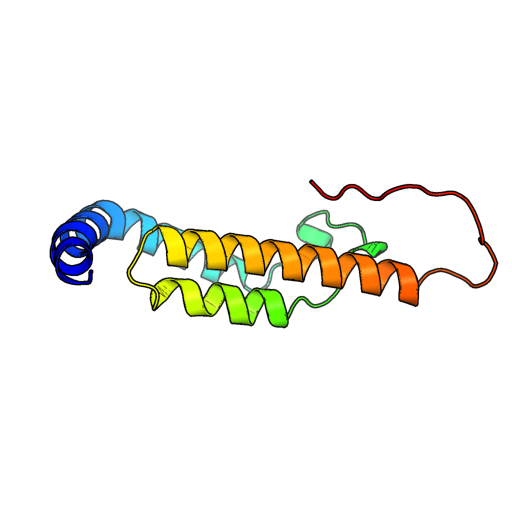 89 ? 16.094 -1.509 -20.543 1.00 86.81 89 ASN A C 1
ATOM 690 O O . ASN A 1 89 ? 16.118 -2.613 -21.094 1.00 86.81 89 ASN A O 1
ATOM 694 N N . GLN A 1 90 ? 15.770 -0.404 -21.218 1.00 80.19 90 GLN A N 1
ATOM 695 C CA . GLN A 1 90 ? 15.489 -0.417 -22.648 1.00 80.19 90 GLN A CA 1
ATOM 696 C C . GLN A 1 90 ? 16.798 -0.606 -23.443 1.00 80.19 90 GLN A C 1
ATOM 698 O O . GLN A 1 90 ? 17.776 0.105 -23.197 1.00 80.19 90 GLN A O 1
ATOM 703 N N . PRO A 1 91 ? 16.865 -1.540 -24.412 1.00 68.31 91 PRO A N 1
ATOM 704 C CA . PRO A 1 91 ? 18.078 -1.744 -25.194 1.00 68.31 91 PRO A CA 1
ATOM 705 C C . PRO A 1 91 ? 18.424 -0.486 -26.016 1.00 68.31 91 PRO A C 1
ATOM 707 O O . PRO A 1 91 ? 17.531 0.115 -26.627 1.00 68.31 91 PRO A O 1
ATOM 710 N N . PRO A 1 92 ? 19.709 -0.087 -26.081 1.00 57.06 92 PRO A N 1
ATOM 711 C CA . PRO A 1 92 ? 20.129 1.088 -26.836 1.00 57.06 92 PRO A CA 1
ATOM 712 C C . PRO A 1 92 ? 19.895 0.854 -28.335 1.00 57.06 92 PRO A C 1
ATOM 714 O O . PRO A 1 92 ? 20.583 0.049 -28.957 1.00 57.06 92 PRO A O 1
ATOM 717 N N . GLY A 1 93 ? 18.906 1.542 -28.920 1.00 56.75 93 GLY A N 1
ATOM 718 C CA . GLY A 1 93 ? 18.648 1.491 -30.368 1.00 56.75 93 GLY A CA 1
ATOM 719 C C . GLY A 1 93 ? 17.202 1.684 -30.835 1.00 56.75 93 GLY A C 1
ATOM 720 O O . GLY A 1 93 ? 16.987 1.835 -32.033 1.00 56.75 93 GLY A O 1
ATOM 721 N N . LEU A 1 94 ? 16.209 1.725 -29.940 1.00 53.94 94 LEU A N 1
ATOM 722 C CA . LEU A 1 94 ? 14.809 2.002 -30.302 1.00 53.94 94 LEU A CA 1
ATOM 723 C C . LEU A 1 94 ? 14.393 3.413 -29.871 1.00 53.94 94 LEU A C 1
ATOM 725 O O . LEU A 1 94 ? 13.506 3.605 -29.043 1.00 53.94 94 LEU A O 1
ATOM 729 N N . THR A 1 95 ? 15.044 4.431 -30.431 1.00 56.28 95 THR A N 1
ATOM 730 C CA . THR A 1 95 ? 14.548 5.805 -30.319 1.00 56.28 95 THR A CA 1
ATOM 731 C C . THR A 1 95 ? 13.346 5.980 -31.241 1.00 56.28 95 THR A C 1
ATOM 733 O O . THR A 1 95 ? 13.503 6.039 -32.459 1.00 56.28 95 THR A O 1
ATOM 736 N N . GLY A 1 96 ? 12.162 6.112 -30.647 1.00 52.09 96 GLY A N 1
ATOM 737 C CA . GLY A 1 96 ? 11.005 6.726 -31.293 1.00 52.09 96 GLY A CA 1
ATOM 738 C C . GLY A 1 96 ? 9.892 5.759 -31.676 1.00 52.09 96 GLY A C 1
ATOM 739 O O . GLY A 1 96 ? 9.735 5.402 -32.835 1.00 52.09 96 GLY A O 1
ATOM 740 N N . ASN A 1 97 ? 9.038 5.434 -30.711 1.00 39.44 97 ASN A N 1
ATOM 741 C CA . ASN A 1 97 ? 7.611 5.670 -30.904 1.00 39.44 97 ASN A CA 1
ATOM 742 C C . ASN A 1 97 ? 6.944 5.807 -29.539 1.00 39.44 97 ASN A C 1
ATOM 744 O O . ASN A 1 97 ? 7.119 4.964 -28.663 1.00 39.44 97 ASN A O 1
ATOM 748 N N . GLY A 1 98 ? 6.233 6.921 -29.362 1.00 48.94 98 GLY A N 1
ATOM 749 C CA . GLY A 1 98 ? 5.553 7.307 -28.133 1.00 48.94 98 GLY A CA 1
ATOM 750 C C . GLY A 1 98 ? 4.391 6.383 -27.794 1.00 48.94 98 GLY A C 1
ATOM 751 O O . GLY A 1 98 ? 3.233 6.776 -27.898 1.00 48.94 98 GLY A O 1
ATOM 752 N N . ASN A 1 99 ? 4.697 5.173 -27.339 1.00 43.78 99 ASN A N 1
ATOM 753 C CA . ASN A 1 99 ? 3.741 4.377 -26.595 1.00 43.78 99 ASN A CA 1
ATOM 754 C C . ASN A 1 99 ? 3.735 4.915 -25.173 1.00 43.78 99 ASN A C 1
ATOM 756 O O . ASN A 1 99 ? 4.546 4.558 -24.323 1.00 43.78 99 ASN A O 1
ATOM 760 N N . ASN A 1 100 ? 2.820 5.854 -24.973 1.00 42.09 100 ASN A N 1
ATOM 761 C CA . ASN A 1 100 ? 2.375 6.321 -23.681 1.00 42.09 100 ASN A CA 1
ATOM 762 C C . ASN A 1 100 ? 1.884 5.083 -22.908 1.00 42.09 100 ASN A C 1
ATOM 764 O O . ASN A 1 100 ? 0.747 4.648 -2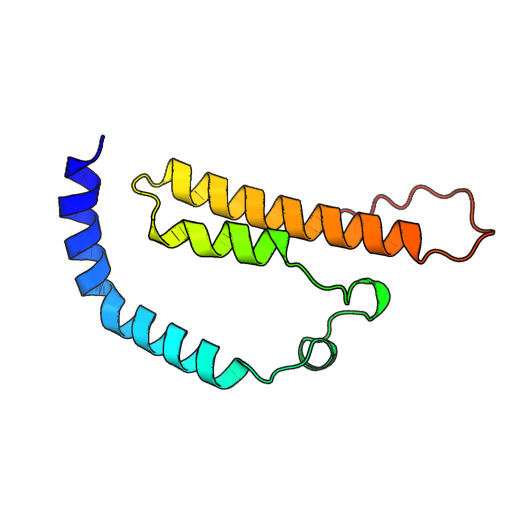3.100 1.00 42.09 100 ASN A O 1
ATOM 768 N N . TYR A 1 101 ? 2.757 4.452 -22.115 1.00 50.34 101 TYR A N 1
ATOM 769 C CA . TYR A 1 101 ? 2.369 3.382 -21.199 1.00 50.34 101 TYR A CA 1
ATOM 770 C C . TYR A 1 101 ? 1.510 4.019 -20.107 1.00 50.34 101 TYR A C 1
ATOM 772 O O . TYR A 1 101 ? 1.987 4.422 -19.047 1.00 50.34 101 TYR A O 1
ATOM 780 N N . HIS A 1 102 ? 0.227 4.176 -20.424 1.00 42.00 102 HIS A N 1
ATOM 781 C CA . HIS A 1 102 ? -0.812 4.578 -19.499 1.00 42.00 102 HIS A CA 1
ATOM 782 C C . HIS A 1 102 ? -1.061 3.376 -18.582 1.00 42.00 102 HIS A C 1
ATOM 784 O O . HIS A 1 102 ? -1.931 2.546 -18.836 1.00 42.00 102 HIS A O 1
ATOM 790 N N . ILE A 1 103 ? -0.223 3.234 -17.556 1.00 49.38 103 ILE A N 1
ATOM 791 C CA . ILE A 1 103 ? -0.517 2.356 -16.426 1.00 49.38 103 ILE A CA 1
ATOM 792 C C . ILE A 1 103 ? -1.650 3.061 -15.671 1.00 49.38 103 ILE A C 1
ATOM 794 O O . ILE A 1 103 ? -1.449 4.150 -15.130 1.00 49.38 103 ILE A O 1
ATOM 798 N N . VAL A 1 104 ? -2.859 2.511 -15.803 1.00 43.22 104 VAL A N 1
ATOM 799 C CA . VAL A 1 104 ? -4.111 3.035 -15.228 1.00 43.22 104 VAL A CA 1
ATOM 800 C C . VAL A 1 104 ? -4.124 2.844 -13.718 1.00 43.22 104 VAL A C 1
ATOM 802 O O . VAL A 1 104 ? -3.695 1.756 -13.274 1.00 43.22 104 VAL A O 1
#

InterPro domains:
  IPR003123 VPS9 domain [PS51205] (17-104)
  IPR037191 VPS9 domain superfamily [G3DSA:1.20.1050.80] (17-97)
  IPR037191 VPS9 domain superfamily [SSF109993] (1-85)
  IPR051248 UPF0507/Ankyrin repeat domain-containing protein 27 [PTHR24170] (1-83)

Foldseek 3Di:
DFPCLVVVVVVVCVVCVVVVVVVVVVVVVCVPPDPVNVVDPPLQPDDQVVLVVLQVCLVVDRDPVSNVVSNVVSVVSSVVVSVVSNVVPPPPDDPDDPPPPPPD

Sequence (104 aa):
MGNVHQTIFKVLHKKFATDDEKLLKKCKQLQDVKVEQLGVPPEFSCPLPLAVVEMANLGGLKTPHEKLSCLKATVDHITGTIQNFIIENQPPGLTGNGNNYHIV

Organism: Mytilus galloprovincialis (NCBI:txid29158)

Radius of gyration: 18.49 Å; chains: 1; bounding box: 37×34×49 Å